Protein AF-A0A2I1G0L6-F1 (afdb_monomer_lite)

Secondary structure (DSSP, 8-state):
--HHHHHHHHHHHHHHTT--SS--HHHHHHHHHSPPSSP---HHHHHHH-HHHHHHHSS--HHHHHHHHHHHHHHHTT----HHHHHHHHHHHHHHT--HHHHHHHHHHHHHHHHHHHHHHHHHHT-

Organism: NCBI:txid588596

Structure (mmCIF, N/CA/C/O backbone):
data_AF-A0A2I1G0L6-F1
#
_entry.id   AF-A0A2I1G0L6-F1
#
loop_
_atom_site.group_PDB
_atom_site.id
_atom_site.type_symbol
_atom_site.label_atom_id
_atom_site.label_alt_id
_atom_site.label_comp_id
_atom_site.label_asym_id
_atom_site.label_entity_id
_atom_site.label_seq_id
_atom_site.pdbx_PDB_ins_code
_atom_site.Cartn_x
_atom_site.Cartn_y
_atom_site.Cartn_z
_atom_site.occupancy
_atom_site.B_iso_or_equiv
_atom_site.auth_seq_id
_atom_site.auth_comp_id
_atom_site.auth_asym_id
_atom_site.auth_atom_id
_atom_site.pdbx_PDB_model_num
ATOM 1 N N . MET A 1 1 ? 3.065 32.000 -4.023 1.00 46.59 1 MET A N 1
ATOM 2 C CA . MET A 1 1 ? 2.566 30.959 -3.101 1.00 46.59 1 MET A CA 1
ATOM 3 C C . MET A 1 1 ? 3.403 29.726 -3.349 1.00 46.59 1 MET A C 1
ATOM 5 O O . MET A 1 1 ? 3.195 29.042 -4.345 1.00 46.59 1 MET A O 1
ATOM 9 N N . ASP A 1 2 ? 4.416 29.538 -2.514 1.00 49.81 2 ASP A N 1
ATOM 10 C CA . ASP A 1 2 ? 5.429 28.504 -2.686 1.00 49.81 2 ASP A CA 1
ATOM 11 C C . ASP A 1 2 ? 4.880 27.128 -2.302 1.00 49.81 2 ASP A C 1
ATOM 13 O O . ASP A 1 2 ? 4.076 26.993 -1.378 1.00 49.81 2 ASP A O 1
ATOM 17 N N . SER A 1 3 ? 5.319 26.074 -2.992 1.00 53.06 3 SER A N 1
ATOM 18 C CA . SER A 1 3 ? 4.871 24.693 -2.744 1.00 53.06 3 SER A CA 1
ATOM 19 C C . SER A 1 3 ? 5.074 24.241 -1.290 1.00 53.06 3 SER A C 1
ATOM 21 O O . SER A 1 3 ? 4.356 23.364 -0.817 1.00 53.06 3 SER A O 1
ATOM 23 N N . ARG A 1 4 ? 5.998 24.875 -0.553 1.00 50.28 4 ARG A N 1
ATOM 24 C CA . ARG A 1 4 ? 6.204 24.663 0.889 1.00 50.28 4 ARG A CA 1
ATOM 25 C C . ARG A 1 4 ? 5.023 25.124 1.747 1.00 50.28 4 ARG A C 1
ATOM 27 O O . ARG A 1 4 ? 4.656 24.403 2.671 1.00 50.28 4 ARG A O 1
ATOM 34 N N . ASP A 1 5 ? 4.386 26.244 1.412 1.00 45.50 5 ASP A N 1
ATOM 35 C CA . ASP A 1 5 ? 3.231 26.753 2.167 1.00 45.50 5 ASP A CA 1
ATOM 36 C C . ASP A 1 5 ? 2.002 25.859 1.986 1.00 45.50 5 ASP A C 1
ATOM 38 O O . ASP A 1 5 ? 1.230 25.651 2.922 1.00 45.50 5 ASP A O 1
ATOM 42 N N . ARG A 1 6 ? 1.850 25.253 0.800 1.00 52.53 6 ARG A N 1
ATOM 43 C CA . ARG A 1 6 ? 0.784 24.274 0.537 1.00 52.53 6 ARG A CA 1
ATOM 44 C C . ARG A 1 6 ? 0.969 22.989 1.344 1.00 52.53 6 ARG A C 1
ATOM 46 O O . ARG A 1 6 ? -0.006 22.452 1.861 1.00 52.53 6 ARG A O 1
ATOM 53 N N . VAL A 1 7 ? 2.209 22.516 1.489 1.00 53.00 7 VAL A N 1
ATOM 54 C CA . VAL A 1 7 ? 2.527 21.348 2.330 1.00 53.00 7 VAL A CA 1
ATOM 55 C C . VAL A 1 7 ? 2.271 21.661 3.807 1.00 53.00 7 VAL A C 1
ATOM 57 O O . VAL A 1 7 ? 1.663 20.849 4.500 1.00 53.00 7 VAL A O 1
ATOM 60 N N . ALA A 1 8 ? 2.654 22.850 4.280 1.00 51.78 8 ALA A N 1
ATOM 61 C CA . ALA A 1 8 ? 2.390 23.278 5.653 1.00 51.78 8 ALA A CA 1
ATOM 62 C C . ALA A 1 8 ? 0.885 23.381 5.957 1.00 51.78 8 ALA A C 1
ATOM 64 O O . ALA A 1 8 ? 0.443 22.915 7.004 1.00 51.78 8 ALA A O 1
ATOM 65 N N . GLN A 1 9 ? 0.078 23.910 5.033 1.00 47.91 9 GLN A N 1
ATOM 66 C CA . GLN A 1 9 ? -1.379 23.961 5.206 1.00 47.91 9 GLN A CA 1
ATOM 67 C C . GLN A 1 9 ? -2.013 22.569 5.255 1.00 47.91 9 GLN A C 1
ATOM 69 O O . GLN A 1 9 ? -2.825 22.317 6.140 1.00 47.91 9 GLN A O 1
ATOM 74 N N . LEU A 1 10 ? -1.589 21.637 4.392 1.00 53.06 10 LEU A N 1
ATOM 75 C CA . LEU A 1 10 ? -2.061 20.247 4.441 1.00 53.06 10 LEU A CA 1
ATOM 76 C C . LEU A 1 10 ? -1.694 19.559 5.767 1.00 53.06 10 LEU A C 1
ATOM 78 O O . LEU A 1 10 ? -2.507 18.823 6.325 1.00 53.06 10 LEU A O 1
ATOM 82 N N . LEU A 1 11 ? -0.502 19.835 6.309 1.00 51.78 11 LEU A N 1
ATOM 83 C CA . LEU A 1 11 ? -0.085 19.338 7.624 1.00 51.78 11 LEU A CA 1
ATOM 84 C C . LEU A 1 11 ? -0.967 19.904 8.748 1.00 51.78 11 LEU A C 1
ATOM 86 O O . LEU A 1 11 ? -1.419 19.145 9.602 1.00 51.78 11 LEU A O 1
ATOM 90 N N . TYR A 1 12 ? -1.272 21.204 8.729 1.00 44.94 12 TYR A N 1
ATOM 91 C CA . TYR A 1 12 ? -2.109 21.840 9.753 1.00 44.94 12 TYR A CA 1
ATOM 92 C C . TYR A 1 12 ? -3.563 21.347 9.735 1.00 44.94 12 TYR A C 1
ATOM 94 O O . TYR A 1 12 ? -4.133 21.085 10.796 1.00 44.94 12 TYR A O 1
ATOM 102 N N . THR A 1 13 ? -4.157 21.150 8.554 1.00 46.03 13 THR A N 1
ATOM 103 C CA . THR A 1 13 ? -5.539 20.655 8.438 1.00 46.03 13 THR A CA 1
ATOM 104 C C . THR A 1 13 ? -5.667 19.210 8.936 1.00 46.03 13 THR A C 1
ATOM 106 O O . THR A 1 13 ? -6.626 18.874 9.631 1.00 46.03 13 THR A O 1
ATOM 109 N N . ASN A 1 14 ? -4.662 18.370 8.670 1.00 49.09 14 ASN A N 1
ATOM 110 C CA . ASN A 1 14 ? -4.629 16.980 9.134 1.00 49.09 14 ASN A CA 1
ATOM 111 C C . ASN A 1 14 ? -4.447 16.867 10.660 1.00 49.09 14 ASN A C 1
ATOM 113 O O . ASN A 1 14 ? -4.974 15.942 11.275 1.00 49.09 14 ASN A O 1
ATOM 117 N N . VAL A 1 15 ? -3.749 17.818 11.292 1.00 48.22 15 VAL A N 1
ATOM 118 C CA . VAL A 1 15 ? -3.577 17.862 12.755 1.00 48.22 15 VAL A CA 1
ATOM 119 C C . VAL A 1 15 ? -4.846 18.352 13.464 1.00 48.22 15 VAL A C 1
ATOM 121 O O . VAL A 1 15 ? -5.202 17.797 14.501 1.00 48.22 15 VAL A O 1
ATOM 124 N N . GLN A 1 16 ? -5.578 19.328 12.911 1.00 41.25 16 GLN A N 1
ATOM 125 C CA . GLN A 1 16 ? -6.827 19.809 13.528 1.00 41.25 16 GLN A CA 1
ATOM 126 C C . GLN A 1 16 ? -7.982 18.799 13.447 1.00 41.25 16 GLN A C 1
ATOM 128 O O . GLN A 1 16 ? -8.787 18.739 14.374 1.00 41.25 16 GLN A O 1
ATOM 133 N N . ASN A 1 17 ? -8.031 17.938 12.424 1.00 45.31 17 ASN A N 1
ATOM 134 C CA . ASN A 1 17 ? -9.010 16.841 12.368 1.00 45.31 17 ASN A CA 1
ATOM 135 C C . ASN A 1 17 ? -8.799 15.775 13.464 1.00 45.31 17 ASN A C 1
ATOM 137 O O . ASN A 1 17 ? -9.719 15.016 13.767 1.00 45.31 17 ASN A O 1
ATOM 141 N N . ASN A 1 18 ? -7.628 15.754 14.111 1.00 47.94 18 ASN A N 1
ATOM 142 C CA . ASN A 1 18 ? -7.339 14.893 15.261 1.00 47.94 18 ASN A CA 1
ATOM 143 C C . ASN A 1 18 ? -7.752 15.513 16.611 1.00 47.94 18 ASN A C 1
ATOM 145 O O . ASN A 1 18 ? -7.592 14.868 17.644 1.00 47.94 18 ASN A O 1
ATOM 149 N N . ALA A 1 19 ? -8.290 16.739 16.633 1.00 46.97 19 ALA A N 1
ATOM 150 C CA . ALA A 1 19 ? -8.693 17.433 17.861 1.00 46.97 19 ALA A CA 1
ATOM 151 C C . ALA A 1 19 ? -10.110 17.071 18.350 1.00 46.97 19 ALA A C 1
ATOM 153 O O . ALA A 1 19 ? -10.650 17.751 19.221 1.00 46.97 19 ALA A O 1
ATOM 154 N N . ASN A 1 20 ? -10.729 16.018 17.804 1.00 42.84 20 ASN A N 1
ATOM 155 C CA . ASN A 1 20 ? -11.979 15.493 18.341 1.00 42.84 20 ASN A CA 1
ATOM 156 C C . ASN A 1 20 ? -11.654 14.449 19.429 1.00 42.84 20 ASN A C 1
ATOM 158 O O . ASN A 1 20 ? -11.106 13.397 19.095 1.00 42.84 20 ASN A O 1
ATOM 162 N N . PRO A 1 21 ? -11.962 14.699 20.716 1.00 48.16 21 PRO A N 1
ATOM 163 C CA . PRO A 1 21 ? -11.534 13.837 21.820 1.00 48.16 21 PRO A CA 1
ATOM 164 C C . PRO A 1 21 ? -12.182 12.443 21.822 1.00 48.16 21 PRO A C 1
ATOM 166 O O . PRO A 1 21 ? -11.721 11.579 22.555 1.00 48.16 21 PRO A O 1
ATOM 169 N N . ASN A 1 22 ? -13.202 12.205 20.987 1.00 48.47 22 ASN A N 1
ATOM 170 C CA . ASN A 1 22 ? -13.788 10.887 20.739 1.00 48.47 22 ASN A CA 1
ATOM 171 C C . ASN A 1 22 ? -14.076 10.705 19.237 1.00 48.47 22 ASN A C 1
ATOM 173 O O . ASN A 1 22 ? -15.202 10.946 18.790 1.00 48.47 22 ASN A O 1
ATOM 177 N N . PRO A 1 23 ? -13.096 10.277 18.424 1.00 48.66 23 PRO A N 1
ATOM 178 C CA . PRO A 1 23 ? -13.408 9.747 17.106 1.00 48.66 23 PRO A CA 1
ATOM 179 C C . PRO A 1 23 ? -14.299 8.504 17.286 1.00 48.66 23 PRO A C 1
ATOM 181 O O . PRO A 1 23 ? -14.074 7.733 18.225 1.00 48.66 23 PRO A O 1
ATOM 184 N N . PRO A 1 24 ? -15.281 8.251 16.402 1.00 54.41 24 PRO A N 1
ATOM 185 C CA . PRO A 1 24 ? -15.928 6.945 16.338 1.00 54.41 24 PRO A CA 1
ATOM 186 C C . PRO A 1 24 ? -14.851 5.853 16.325 1.00 54.41 24 PRO A C 1
ATOM 188 O O . PRO A 1 24 ? -13.835 6.016 15.648 1.00 54.41 24 PRO A O 1
ATOM 191 N N . ALA A 1 25 ? -15.052 4.743 17.044 1.00 57.47 25 ALA A N 1
ATOM 192 C CA . ALA A 1 25 ? -14.052 3.670 17.155 1.00 57.47 25 ALA A CA 1
ATOM 193 C C . ALA A 1 25 ? -13.508 3.217 15.782 1.00 57.47 25 ALA A C 1
ATOM 195 O O . ALA A 1 25 ? -12.334 2.886 15.650 1.00 57.47 25 ALA A O 1
ATOM 196 N N . VAL A 1 26 ? -14.345 3.293 14.742 1.00 57.22 26 VAL A N 1
ATOM 197 C CA . VAL A 1 26 ? -13.972 3.034 13.346 1.00 57.22 26 VAL A CA 1
ATOM 198 C C . VAL A 1 26 ? -12.946 4.051 12.833 1.00 57.22 26 VAL A C 1
ATOM 200 O O . VAL A 1 26 ? -11.906 3.652 12.325 1.00 57.22 26 VAL A O 1
ATOM 203 N N . THR A 1 27 ? -13.171 5.352 13.017 1.00 61.84 27 THR A N 1
ATOM 204 C CA . THR A 1 27 ? -12.251 6.418 12.583 1.00 61.84 27 THR A CA 1
ATOM 205 C C . THR A 1 27 ? -10.910 6.351 13.317 1.00 61.84 27 THR A C 1
ATOM 207 O O . THR A 1 27 ? -9.863 6.566 12.712 1.00 61.84 27 THR A O 1
ATOM 210 N N . ALA A 1 28 ? -10.919 5.984 14.602 1.00 67.81 28 ALA A N 1
ATOM 211 C CA . ALA A 1 28 ? -9.693 5.787 15.374 1.00 67.81 28 ALA A CA 1
ATOM 212 C C . ALA A 1 28 ? -8.849 4.615 14.835 1.00 67.81 28 ALA A C 1
ATOM 214 O O . ALA A 1 28 ? -7.633 4.744 14.702 1.00 67.81 28 ALA A O 1
ATOM 215 N N . VAL A 1 29 ? -9.487 3.499 14.468 1.00 72.75 29 VAL A N 1
ATOM 216 C CA . VAL A 1 29 ? -8.811 2.330 13.877 1.00 72.75 29 VAL A CA 1
ATOM 217 C C . VAL A 1 29 ? -8.285 2.631 12.469 1.00 72.75 29 VAL A C 1
ATOM 219 O O . VAL A 1 29 ? -7.173 2.220 12.132 1.00 72.75 29 VAL A O 1
ATOM 222 N N . LEU A 1 30 ? -9.032 3.392 11.660 1.00 77.94 30 LEU A N 1
ATOM 223 C CA . LEU A 1 30 ? -8.570 3.848 10.344 1.00 77.94 30 LEU A CA 1
ATOM 224 C C . LEU A 1 30 ? -7.286 4.687 10.468 1.00 77.94 30 LEU A C 1
ATOM 226 O O . LEU A 1 30 ? -6.298 4.391 9.798 1.00 77.94 30 LEU A O 1
ATOM 230 N N . ASN A 1 31 ? -7.254 5.651 11.393 1.00 80.19 31 ASN A N 1
ATOM 231 C CA . ASN A 1 31 ? -6.090 6.516 11.618 1.00 80.19 31 ASN A CA 1
ATOM 232 C C . ASN A 1 31 ? -4.857 5.757 12.143 1.00 80.19 31 ASN A C 1
ATOM 234 O O . ASN A 1 31 ? -3.720 6.157 11.890 1.00 80.19 31 ASN A O 1
ATOM 238 N N . GLN A 1 32 ? -5.056 4.653 12.868 1.00 81.88 32 GLN A N 1
ATOM 239 C CA . GLN A 1 32 ? -3.957 3.809 13.350 1.00 81.88 32 GLN A CA 1
ATOM 240 C C . GLN A 1 32 ? -3.263 3.053 12.213 1.00 81.88 32 GLN A C 1
ATOM 242 O O . GLN A 1 32 ? -2.058 2.822 12.274 1.00 81.88 32 GLN A O 1
ATOM 247 N N . VAL A 1 33 ? -3.994 2.674 11.168 1.00 82.44 33 VAL A N 1
ATOM 248 C CA . VAL A 1 33 ? -3.442 1.914 10.037 1.00 82.44 33 VAL A CA 1
ATOM 249 C C . VAL A 1 33 ? -3.038 2.829 8.878 1.00 82.44 33 VAL A C 1
ATOM 251 O O . VAL A 1 33 ? -2.178 2.451 8.083 1.00 82.44 33 VAL A O 1
ATOM 254 N N . GLN A 1 34 ? -3.585 4.045 8.812 1.00 85.19 34 GLN A N 1
ATOM 255 C CA . GLN A 1 34 ? -3.249 5.019 7.780 1.00 85.19 34 GLN A CA 1
ATOM 256 C C . GLN A 1 34 ? -1.740 5.346 7.776 1.00 85.19 34 GLN A C 1
ATOM 258 O O . GLN A 1 34 ? -1.180 5.726 8.817 1.00 85.19 34 GLN A O 1
ATOM 263 N N . PRO A 1 35 ? -1.055 5.214 6.624 1.00 82.88 35 PRO A N 1
ATOM 264 C CA . PRO A 1 35 ? 0.345 5.591 6.499 1.00 82.88 35 PRO A CA 1
ATOM 265 C C . PRO A 1 35 ? 0.553 7.078 6.799 1.00 82.88 35 PRO A C 1
ATOM 267 O O . PRO A 1 35 ? -0.282 7.916 6.467 1.00 82.88 35 PRO A O 1
ATOM 270 N N . LEU A 1 36 ? 1.698 7.422 7.392 1.00 81.12 36 LEU A N 1
ATOM 271 C CA . LEU A 1 36 ? 2.065 8.827 7.563 1.00 81.12 36 LEU A CA 1
ATOM 272 C C . LEU A 1 36 ? 2.446 9.442 6.212 1.00 81.12 36 LEU A C 1
ATOM 274 O O . LEU A 1 36 ? 3.112 8.800 5.401 1.00 81.12 36 LEU A O 1
ATOM 278 N N . ALA A 1 37 ? 2.046 10.696 6.004 1.00 72.06 37 ALA A N 1
ATOM 279 C CA . ALA A 1 37 ? 2.492 11.511 4.883 1.00 72.06 37 ALA A CA 1
ATOM 280 C C . ALA A 1 37 ? 3.676 12.408 5.310 1.00 72.06 37 ALA A C 1
ATOM 282 O O . ALA A 1 37 ? 3.584 13.057 6.356 1.00 72.06 37 ALA A O 1
ATOM 283 N N . PRO A 1 38 ? 4.755 12.506 4.508 1.00 63.19 38 PRO A N 1
ATOM 284 C CA . PRO A 1 38 ? 4.989 11.770 3.264 1.00 63.19 38 PRO A CA 1
ATOM 285 C C . PRO A 1 38 ? 5.299 10.283 3.521 1.00 63.19 38 PRO A C 1
ATOM 287 O O . PRO A 1 38 ? 5.817 9.947 4.589 1.00 63.19 38 PRO A O 1
ATOM 290 N N . PRO A 1 39 ? 5.004 9.394 2.554 1.00 67.56 39 PRO A N 1
ATOM 291 C CA . PRO A 1 39 ? 5.306 7.978 2.696 1.00 67.56 39 PRO A CA 1
ATOM 292 C C . PRO A 1 39 ? 6.805 7.770 2.908 1.00 67.56 39 PRO A C 1
ATOM 294 O O . PRO A 1 39 ? 7.632 8.249 2.138 1.00 67.56 39 PRO A O 1
ATOM 297 N N . THR A 1 40 ? 7.152 7.014 3.947 1.00 68.00 40 THR A N 1
ATOM 298 C CA . THR A 1 40 ? 8.533 6.582 4.222 1.00 68.00 40 THR A CA 1
ATOM 299 C C . THR A 1 40 ? 8.946 5.374 3.382 1.00 68.00 40 THR A C 1
ATOM 301 O O . THR A 1 40 ? 10.049 4.865 3.543 1.00 68.00 40 THR A O 1
ATOM 304 N N . LEU A 1 41 ? 8.037 4.873 2.544 1.00 72.44 41 LEU A N 1
ATOM 305 C CA . LEU A 1 41 ? 8.225 3.680 1.739 1.00 72.44 41 LEU A CA 1
ATOM 306 C C . LEU A 1 41 ? 9.080 3.999 0.513 1.00 72.44 41 LEU A C 1
ATOM 308 O O . LEU A 1 41 ? 8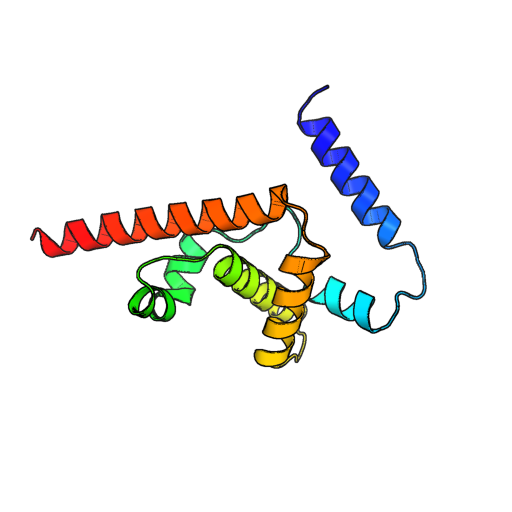.717 4.874 -0.272 1.00 72.44 41 LEU A O 1
ATOM 312 N N . THR A 1 42 ? 10.174 3.269 0.319 1.00 69.06 42 THR A N 1
ATOM 313 C CA . THR A 1 42 ? 11.021 3.406 -0.870 1.00 69.06 42 THR A CA 1
ATOM 314 C C . THR A 1 42 ? 10.810 2.244 -1.839 1.00 69.06 42 THR A C 1
ATOM 316 O O . THR A 1 42 ? 10.419 1.138 -1.455 1.00 69.06 42 THR A O 1
ATOM 319 N N . SER A 1 43 ? 11.134 2.466 -3.112 1.00 65.81 43 SER A N 1
ATOM 320 C CA . SER A 1 43 ? 11.117 1.433 -4.158 1.00 65.81 43 SER A CA 1
ATOM 321 C C . SER A 1 43 ? 12.022 0.230 -3.808 1.00 65.81 43 SER A C 1
ATOM 323 O O . SER A 1 43 ? 11.719 -0.910 -4.156 1.00 65.81 43 SER A O 1
ATOM 325 N N . SER A 1 44 ? 13.083 0.449 -3.019 1.00 64.12 44 SER A N 1
ATOM 326 C CA . SER A 1 44 ? 13.967 -0.609 -2.499 1.00 64.12 44 SER A CA 1
ATOM 327 C C . SER A 1 44 ? 13.274 -1.520 -1.470 1.00 64.12 44 SER A C 1
ATOM 329 O O . SER A 1 44 ? 13.439 -2.746 -1.499 1.00 64.12 44 SER A O 1
ATOM 331 N N . ASP A 1 45 ? 12.430 -0.947 -0.603 1.00 67.38 45 ASP A N 1
ATOM 332 C CA . ASP A 1 45 ? 11.660 -1.705 0.395 1.00 67.38 45 ASP A CA 1
ATOM 333 C C . ASP A 1 45 ? 10.665 -2.659 -0.283 1.00 67.38 45 ASP A C 1
ATOM 335 O O . ASP A 1 45 ? 10.460 -3.792 0.159 1.00 67.38 45 ASP A O 1
ATOM 339 N N . LEU A 1 46 ? 10.080 -2.226 -1.404 1.00 66.12 46 LEU A N 1
ATOM 340 C CA . LEU A 1 46 ? 9.136 -3.018 -2.195 1.00 66.12 46 LEU A CA 1
ATOM 341 C C . LEU A 1 46 ? 9.797 -4.165 -2.958 1.00 66.12 46 LEU A C 1
ATOM 343 O O . LEU A 1 46 ? 9.242 -5.267 -2.998 1.00 66.12 46 LEU A O 1
ATOM 347 N N . LEU A 1 47 ? 10.975 -3.932 -3.542 1.00 61.91 47 LEU A N 1
ATOM 348 C CA . LEU A 1 47 ? 11.742 -4.975 -4.231 1.00 61.91 47 LEU A CA 1
ATOM 349 C C . LEU A 1 47 ? 12.164 -6.093 -3.267 1.00 61.91 47 LEU A C 1
ATOM 351 O O . LEU A 1 47 ? 12.161 -7.261 -3.648 1.00 61.91 47 LEU A O 1
ATOM 355 N N . THR A 1 48 ? 12.457 -5.752 -2.011 1.00 61.00 48 THR A N 1
ATOM 356 C CA . THR A 1 48 ? 12.870 -6.723 -0.986 1.00 61.00 48 THR A CA 1
ATOM 357 C C . THR A 1 48 ? 11.679 -7.501 -0.414 1.00 61.00 48 THR A C 1
ATOM 359 O O . THR A 1 48 ? 11.781 -8.701 -0.167 1.00 61.00 48 THR A O 1
ATOM 362 N N . ALA A 1 49 ? 10.526 -6.847 -0.238 1.00 59.47 49 ALA A N 1
ATOM 363 C CA . ALA A 1 49 ? 9.367 -7.442 0.428 1.00 59.47 49 ALA A CA 1
ATOM 364 C C . ALA A 1 49 ? 8.376 -8.159 -0.504 1.00 59.47 49 ALA A C 1
ATOM 366 O O . ALA A 1 49 ? 7.584 -8.978 -0.038 1.00 59.47 49 ALA A O 1
ATOM 367 N N . ASN A 1 50 ? 8.367 -7.845 -1.807 1.00 52.03 50 ASN A N 1
ATOM 368 C CA . ASN A 1 50 ? 7.199 -8.117 -2.653 1.00 52.03 50 ASN A CA 1
ATOM 369 C C . ASN A 1 50 ? 7.510 -8.751 -4.026 1.00 52.03 50 ASN A C 1
ATOM 371 O O . ASN A 1 50 ? 6.686 -8.693 -4.944 1.00 52.03 50 ASN A O 1
ATOM 375 N N . ILE A 1 51 ? 8.658 -9.431 -4.158 1.00 52.00 51 ILE A N 1
ATOM 376 C CA . ILE A 1 51 ? 9.036 -10.209 -5.359 1.00 52.00 51 ILE A CA 1
ATOM 377 C C . ILE A 1 51 ? 7.960 -11.237 -5.760 1.00 52.00 51 ILE A C 1
ATOM 379 O O . ILE A 1 51 ? 7.742 -11.471 -6.949 1.00 52.00 51 ILE A O 1
ATOM 383 N N . ILE A 1 52 ? 7.250 -11.830 -4.791 1.00 48.38 52 ILE A N 1
ATOM 384 C CA . ILE A 1 52 ? 6.254 -12.885 -5.049 1.00 48.38 52 ILE A CA 1
ATOM 385 C C . ILE A 1 52 ? 4.968 -12.315 -5.674 1.00 48.38 52 ILE A C 1
ATOM 387 O O . ILE A 1 52 ? 4.441 -12.906 -6.615 1.00 48.38 52 ILE A O 1
ATOM 391 N N . ASN A 1 53 ? 4.487 -11.146 -5.230 1.00 51.44 53 ASN A N 1
ATOM 392 C CA . ASN A 1 53 ? 3.298 -10.526 -5.829 1.00 51.44 53 ASN A CA 1
ATOM 393 C C . ASN A 1 53 ? 3.585 -9.920 -7.208 1.00 51.44 53 ASN A C 1
ATOM 395 O O . ASN A 1 53 ? 2.710 -9.967 -8.073 1.00 51.44 53 ASN A O 1
ATOM 399 N N . TYR A 1 54 ? 4.799 -9.412 -7.453 1.00 51.25 54 TYR A N 1
ATOM 400 C CA . TYR A 1 54 ? 5.203 -8.976 -8.794 1.00 51.25 54 TYR A CA 1
ATOM 401 C C . TYR A 1 54 ? 5.188 -10.137 -9.798 1.00 51.25 54 TYR 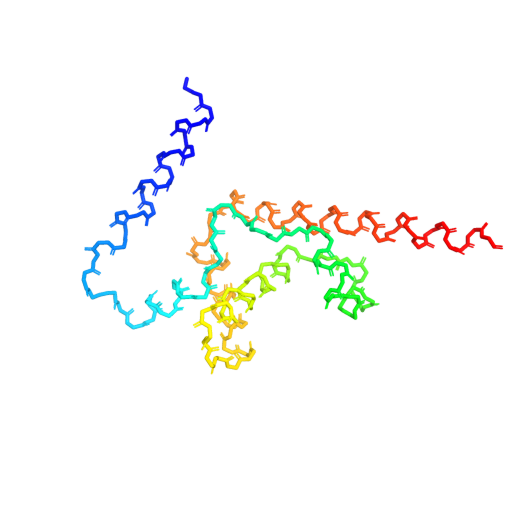A C 1
ATOM 403 O O . TYR A 1 54 ? 4.688 -9.986 -10.915 1.00 51.25 54 TYR A O 1
ATOM 411 N N . ARG A 1 55 ? 5.653 -11.325 -9.378 1.00 47.97 55 ARG A N 1
ATOM 412 C CA . ARG A 1 55 ? 5.750 -12.527 -10.226 1.00 47.97 55 ARG A CA 1
ATOM 413 C C . ARG A 1 55 ? 4.422 -12.932 -10.875 1.00 47.97 55 ARG A C 1
ATOM 415 O O . ARG A 1 55 ? 4.434 -13.448 -11.988 1.00 47.97 55 ARG A O 1
ATOM 422 N N . ASN A 1 56 ? 3.300 -12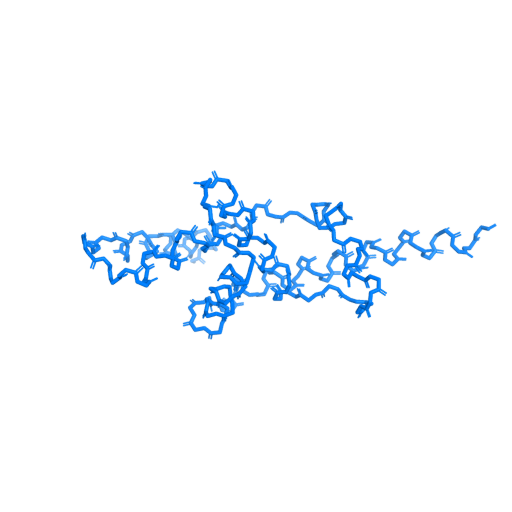.672 -10.202 1.00 51.88 56 ASN A N 1
ATOM 423 C CA . ASN A 1 56 ? 1.976 -13.086 -10.667 1.00 51.88 56 ASN A CA 1
ATOM 424 C C . ASN A 1 56 ? 1.250 -12.008 -11.488 1.00 51.88 56 ASN A C 1
ATOM 426 O O . ASN A 1 56 ? 0.501 -12.358 -12.395 1.00 51.88 56 ASN A O 1
ATOM 430 N N . SER A 1 57 ? 1.457 -10.715 -11.206 1.00 55.03 57 SER A N 1
ATOM 431 C CA . SER A 1 57 ? 0.741 -9.622 -11.894 1.00 55.03 57 SER A CA 1
ATOM 432 C C . SER A 1 57 ? 1.568 -8.819 -12.906 1.00 55.03 57 SER A C 1
ATOM 434 O O . SER A 1 57 ? 0.994 -7.966 -13.570 1.00 55.03 57 SER A O 1
ATOM 436 N N . LYS A 1 58 ? 2.881 -9.068 -13.046 1.00 58.22 58 LYS A N 1
ATOM 437 C CA . LYS A 1 58 ? 3.822 -8.355 -13.949 1.00 58.22 58 LYS A CA 1
ATOM 438 C C . LYS A 1 58 ? 3.908 -6.827 -13.780 1.00 58.22 58 LYS A C 1
ATOM 440 O O . LYS A 1 58 ? 4.634 -6.174 -14.516 1.00 58.22 58 LYS A O 1
ATOM 445 N N . GLN A 1 59 ? 3.209 -6.260 -12.804 1.00 62.41 59 GLN A N 1
ATOM 446 C CA . GLN A 1 59 ? 3.264 -4.849 -12.445 1.00 62.41 59 GLN A CA 1
ATOM 447 C C . GLN A 1 59 ? 3.015 -4.690 -10.946 1.00 62.41 59 GLN A C 1
ATOM 449 O O . GLN A 1 59 ? 2.267 -5.474 -10.339 1.00 62.41 59 GLN A O 1
ATOM 454 N N . PHE A 1 60 ? 3.629 -3.668 -10.353 1.00 68.75 60 PHE A N 1
ATOM 455 C CA . PHE A 1 60 ? 3.213 -3.173 -9.046 1.00 68.75 60 PHE A CA 1
ATOM 456 C C . PHE A 1 60 ? 1.985 -2.267 -9.226 1.00 68.75 60 PHE A C 1
ATOM 458 O O . PHE A 1 60 ? 1.913 -1.479 -10.163 1.00 68.75 60 PHE A O 1
ATOM 465 N N . ASP A 1 61 ? 1.002 -2.396 -8.338 1.00 81.19 61 ASP A N 1
ATOM 466 C CA . ASP A 1 61 ? -0.195 -1.547 -8.301 1.00 81.19 61 ASP A CA 1
ATOM 467 C C . ASP A 1 61 ? -0.052 -0.569 -7.131 1.00 81.19 61 ASP A C 1
ATOM 469 O O . ASP A 1 61 ? 0.266 -1.001 -6.020 1.00 81.19 61 ASP A O 1
ATOM 473 N N . GLY A 1 62 ? -0.307 0.722 -7.362 1.00 82.75 62 GLY A N 1
ATOM 474 C CA . GLY A 1 62 ? -0.268 1.751 -6.321 1.00 82.75 62 GLY A CA 1
ATOM 475 C C . GLY A 1 62 ? -1.128 1.403 -5.102 1.00 82.75 62 GLY A C 1
ATOM 476 O O . GLY A 1 62 ? -0.708 1.646 -3.976 1.00 82.75 62 GLY A O 1
ATOM 477 N N . MET A 1 63 ? -2.264 0.722 -5.290 1.00 86.31 63 MET A N 1
ATOM 478 C CA . MET A 1 63 ? -3.086 0.243 -4.174 1.00 86.31 63 MET A CA 1
ATOM 479 C C . MET A 1 63 ? -2.406 -0.889 -3.384 1.00 86.31 63 MET A C 1
ATOM 481 O O . MET A 1 63 ? -2.481 -0.940 -2.157 1.00 86.31 63 MET A O 1
ATOM 485 N N . LYS A 1 64 ? -1.694 -1.800 -4.058 1.00 82.69 64 LYS A N 1
ATOM 486 C CA . LYS A 1 64 ? -0.917 -2.850 -3.375 1.00 82.69 64 LYS A CA 1
ATOM 487 C C . LYS A 1 64 ? 0.273 -2.258 -2.619 1.00 82.69 64 LYS A C 1
ATOM 489 O O . LYS A 1 64 ? 0.595 -2.732 -1.531 1.00 82.69 64 LYS A O 1
ATOM 494 N N . VAL A 1 65 ? 0.904 -1.225 -3.177 1.00 83.81 65 VAL A N 1
ATOM 495 C CA . VAL A 1 65 ? 1.956 -0.460 -2.495 1.00 83.81 65 VAL A CA 1
ATOM 496 C C . VAL A 1 65 ? 1.388 0.241 -1.258 1.00 83.81 65 VAL A C 1
ATOM 498 O O . VAL A 1 65 ? 1.965 0.140 -0.176 1.00 83.81 65 VAL A O 1
ATOM 501 N N . TYR A 1 66 ? 0.221 0.872 -1.386 1.00 87.00 66 TYR A N 1
ATOM 502 C CA . TYR A 1 66 ? -0.485 1.501 -0.273 1.00 87.00 66 TYR A CA 1
ATOM 503 C C . TYR A 1 66 ? -0.840 0.500 0.836 1.00 87.00 66 TYR A C 1
ATOM 505 O O . TYR A 1 66 ? -0.546 0.735 2.005 1.00 87.00 66 TYR A O 1
ATOM 513 N N . LEU A 1 67 ? -1.384 -0.668 0.481 1.00 87.25 67 LEU A N 1
ATOM 514 C CA . LEU A 1 67 ? -1.659 -1.755 1.425 1.00 87.25 67 LEU A CA 1
ATOM 515 C C . LEU A 1 67 ? -0.401 -2.200 2.186 1.00 87.25 67 LEU A C 1
ATOM 517 O O . LEU A 1 67 ? -0.451 -2.470 3.391 1.00 87.25 67 LEU A O 1
ATOM 521 N N . TYR A 1 68 ? 0.737 -2.277 1.499 1.00 83.44 68 TYR A N 1
ATOM 522 C CA . TYR A 1 68 ? 1.997 -2.613 2.146 1.00 83.44 68 TYR A CA 1
ATOM 523 C C . TYR A 1 68 ? 2.426 -1.524 3.142 1.00 83.44 68 TYR A C 1
ATOM 525 O O . TYR A 1 68 ? 2.780 -1.842 4.278 1.00 83.44 68 TYR A O 1
ATOM 533 N N . ALA A 1 69 ? 2.285 -0.244 2.784 1.00 85.62 69 ALA A N 1
ATOM 534 C CA . ALA A 1 69 ? 2.538 0.867 3.700 1.00 85.62 69 ALA A CA 1
ATOM 535 C C . ALA A 1 69 ? 1.625 0.824 4.945 1.00 85.62 69 ALA A C 1
ATOM 537 O O . ALA A 1 69 ? 2.107 1.003 6.065 1.00 85.62 69 ALA A O 1
ATOM 538 N 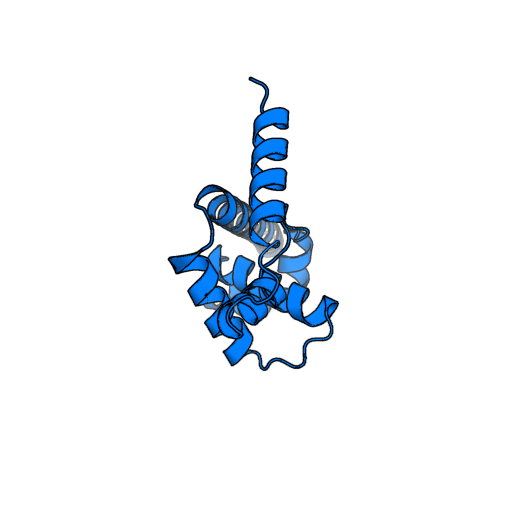N . CYS A 1 70 ? 0.338 0.500 4.777 1.00 86.94 70 CYS A N 1
ATOM 539 C CA . CYS A 1 70 ? -0.606 0.279 5.881 1.00 86.94 70 CYS A CA 1
ATOM 540 C C . CYS A 1 70 ? -0.155 -0.863 6.806 1.00 86.94 70 CYS A C 1
ATOM 542 O O . CYS A 1 70 ? -0.241 -0.771 8.032 1.00 86.94 70 CYS A O 1
ATOM 544 N N . THR A 1 71 ? 0.370 -1.942 6.223 1.00 84.00 71 THR A N 1
ATOM 545 C CA . THR A 1 71 ? 0.879 -3.096 6.975 1.00 84.00 71 THR A CA 1
ATOM 546 C C . THR A 1 71 ? 2.099 -2.716 7.812 1.00 84.00 71 THR A C 1
ATOM 548 O O . THR A 1 71 ? 2.133 -3.006 9.008 1.00 84.00 71 THR A O 1
ATOM 551 N N . LEU A 1 72 ? 3.065 -2.003 7.226 1.00 82.94 72 LEU A N 1
ATOM 552 C CA . LEU A 1 72 ? 4.234 -1.504 7.957 1.00 82.94 72 LEU A CA 1
ATOM 553 C C . LEU A 1 72 ? 3.835 -0.538 9.072 1.00 82.94 72 LEU A C 1
ATOM 555 O O . LEU A 1 72 ? 4.380 -0.590 10.174 1.00 82.94 72 LEU A O 1
ATOM 559 N N . ARG A 1 73 ? 2.852 0.331 8.818 1.00 85.19 73 ARG A N 1
ATOM 560 C CA . ARG A 1 73 ? 2.325 1.255 9.824 1.00 85.19 73 ARG A CA 1
ATOM 561 C C . ARG A 1 73 ? 1.752 0.509 11.028 1.00 85.19 73 ARG A C 1
ATOM 563 O O . ARG A 1 73 ? 2.076 0.868 12.161 1.00 85.19 73 ARG A O 1
ATOM 570 N N . ALA A 1 74 ? 0.949 -0.525 10.782 1.00 83.81 74 ALA A N 1
ATOM 571 C CA . ALA A 1 74 ? 0.380 -1.363 11.830 1.00 83.81 74 ALA A CA 1
ATOM 572 C C . ALA A 1 74 ? 1.467 -2.108 12.621 1.00 83.81 74 ALA A C 1
ATOM 574 O O . ALA A 1 74 ? 1.435 -2.115 13.852 1.00 83.81 74 ALA A O 1
ATOM 575 N N . GLN A 1 75 ? 2.472 -2.658 11.935 1.00 82.38 75 GLN A N 1
ATOM 576 C CA . GLN A 1 75 ? 3.615 -3.328 12.565 1.00 82.38 75 GLN A CA 1
ATOM 577 C C . GLN A 1 75 ? 4.439 -2.376 13.442 1.00 82.38 75 GLN A C 1
ATOM 579 O O . GLN A 1 75 ? 4.746 -2.708 14.587 1.00 82.38 75 GLN A O 1
ATOM 584 N N . ASN A 1 76 ? 4.732 -1.169 12.953 1.00 81.50 76 ASN A N 1
ATOM 585 C CA . ASN A 1 76 ? 5.472 -0.147 13.700 1.00 81.50 76 ASN A CA 1
ATOM 586 C C . ASN A 1 76 ? 4.736 0.302 14.969 1.00 81.50 76 ASN A C 1
ATOM 588 O O . ASN A 1 76 ? 5.368 0.637 15.969 1.00 81.50 76 ASN A O 1
ATOM 592 N N . GLN A 1 77 ? 3.404 0.271 14.950 1.00 82.19 77 GLN A N 1
ATOM 593 C CA . GLN A 1 77 ? 2.563 0.539 16.118 1.00 82.19 77 GLN A CA 1
ATOM 594 C C . GLN A 1 77 ? 2.274 -0.706 16.968 1.00 82.19 77 GLN A C 1
ATOM 596 O O . GLN A 1 77 ? 1.556 -0.609 17.960 1.00 82.19 77 GLN A O 1
ATOM 601 N N . ARG A 1 78 ? 2.838 -1.869 16.610 1.00 83.69 78 ARG A N 1
ATOM 602 C CA . ARG A 1 78 ? 2.612 -3.160 17.282 1.00 83.69 78 ARG A CA 1
ATOM 603 C C . ARG A 1 78 ? 1.127 -3.532 17.374 1.00 83.69 78 ARG A C 1
ATOM 605 O O . ARG A 1 78 ? 0.691 -4.148 18.345 1.00 83.69 78 ARG A O 1
ATOM 612 N N . LEU A 1 79 ? 0.350 -3.160 16.359 1.00 81.25 79 LEU A N 1
ATOM 613 C CA . LEU A 1 79 ? -1.063 -3.513 16.270 1.00 81.25 79 LEU A CA 1
ATOM 614 C C . LEU A 1 79 ? -1.184 -4.995 15.911 1.00 81.25 79 LEU A C 1
ATOM 616 O O . LEU A 1 79 ? -0.615 -5.451 14.921 1.00 81.25 79 LEU A O 1
ATOM 620 N N . SER A 1 80 ? -1.960 -5.745 16.691 1.00 84.62 80 SER A N 1
ATOM 621 C CA . SER A 1 80 ? -2.195 -7.180 16.471 1.00 84.62 80 SER A CA 1
ATOM 622 C C . SER A 1 80 ? -3.355 -7.425 15.493 1.00 84.62 80 SER A C 1
ATOM 624 O O . SER A 1 80 ? -4.252 -8.230 15.746 1.00 84.62 80 SER A O 1
ATOM 626 N N . PHE A 1 81 ? -3.398 -6.669 14.392 1.00 80.75 81 PHE A N 1
ATOM 627 C CA . PHE A 1 81 ? -4.457 -6.808 13.394 1.00 80.75 81 PHE A CA 1
ATOM 628 C C . PHE A 1 81 ? -4.127 -7.917 12.385 1.00 80.75 81 PHE A C 1
ATOM 630 O O . PHE A 1 81 ? -3.028 -7.931 11.827 1.00 80.75 81 PHE A O 1
ATOM 637 N N . PRO A 1 82 ? -5.075 -8.825 12.091 1.00 85.06 82 PRO A N 1
ATOM 638 C CA . PRO A 1 82 ? -4.931 -9.768 10.991 1.00 85.06 82 PRO A CA 1
ATOM 639 C C . PRO A 1 82 ? -4.751 -9.061 9.642 1.00 85.06 82 PRO A C 1
ATOM 641 O O . PRO A 1 82 ? -5.315 -7.991 9.402 1.00 85.06 82 PRO A O 1
ATOM 644 N N . PHE A 1 83 ? -4.053 -9.708 8.703 1.00 79.00 83 PHE A N 1
ATOM 645 C CA . PHE A 1 83 ? -3.834 -9.159 7.358 1.00 79.00 83 PHE A CA 1
ATOM 646 C C . PHE A 1 83 ? -5.141 -8.781 6.640 1.00 79.00 83 PHE A C 1
ATOM 648 O O . PHE A 1 83 ? -5.217 -7.723 6.021 1.00 79.00 83 PHE A O 1
ATOM 655 N N . HIS A 1 84 ? -6.192 -9.601 6.756 1.00 81.00 84 HIS A N 1
ATOM 656 C CA . HIS A 1 84 ? -7.489 -9.308 6.135 1.00 81.00 84 HIS A CA 1
ATOM 657 C C . HIS A 1 84 ? -8.132 -8.029 6.699 1.00 81.00 84 HIS A C 1
ATOM 659 O O . HIS A 1 84 ? -8.744 -7.271 5.950 1.00 81.00 84 HIS A O 1
ATOM 665 N N . THR A 1 85 ? -7.948 -7.749 7.994 1.00 85.56 85 THR A N 1
ATOM 666 C CA . THR A 1 85 ? -8.420 -6.519 8.645 1.00 85.56 85 THR A CA 1
ATOM 667 C C . THR A 1 85 ? -7.676 -5.304 8.104 1.00 85.56 85 THR A C 1
ATOM 669 O O . THR A 1 85 ? -8.305 -4.328 7.703 1.00 85.56 85 THR A O 1
ATOM 672 N N . ILE A 1 86 ? -6.345 -5.383 8.022 1.00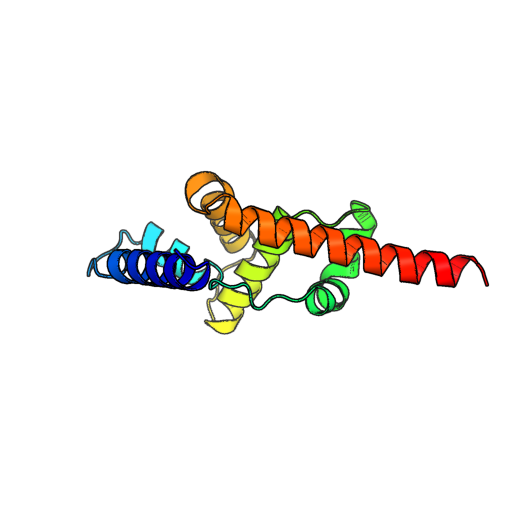 82.62 86 ILE A N 1
ATOM 673 C CA . ILE A 1 86 ? -5.506 -4.317 7.455 1.00 82.62 86 ILE A CA 1
ATOM 674 C C . ILE A 1 86 ? -5.872 -4.074 5.987 1.00 82.62 86 ILE A C 1
ATOM 676 O O . ILE A 1 86 ? -5.985 -2.927 5.562 1.00 82.62 86 ILE A O 1
ATOM 680 N N . SER A 1 87 ? -6.119 -5.139 5.221 1.00 85.88 87 SER A N 1
ATOM 681 C CA . SER A 1 87 ? -6.536 -5.046 3.821 1.00 85.88 87 SER A CA 1
ATOM 682 C C . SER A 1 87 ? -7.872 -4.331 3.655 1.00 85.88 87 SER A C 1
ATOM 684 O O . SER A 1 87 ? -7.971 -3.413 2.842 1.00 85.88 87 SER A O 1
ATOM 686 N N . HIS A 1 88 ? -8.869 -4.684 4.467 1.00 87.69 88 HIS A N 1
ATOM 687 C CA . HIS A 1 88 ? -10.160 -4.007 4.455 1.00 87.69 88 HIS A CA 1
ATOM 688 C C . HIS A 1 88 ? -10.025 -2.516 4.801 1.00 87.69 88 HIS A C 1
ATOM 690 O O . HIS A 1 88 ? -10.564 -1.667 4.093 1.00 87.69 88 HIS A O 1
ATOM 696 N N . ILE A 1 89 ? -9.251 -2.189 5.842 1.00 88.50 89 ILE A N 1
ATOM 697 C CA . ILE A 1 89 ? -8.983 -0.802 6.246 1.00 88.50 89 ILE A CA 1
ATOM 698 C C . ILE A 1 89 ? -8.286 -0.027 5.122 1.00 88.50 89 ILE A C 1
ATOM 700 O O . ILE A 1 89 ? -8.714 1.073 4.783 1.00 88.50 89 ILE A O 1
ATOM 704 N N . ALA A 1 90 ? -7.259 -0.605 4.498 1.00 87.75 90 ALA A N 1
ATOM 705 C CA . ALA A 1 90 ? -6.547 0.035 3.399 1.00 87.75 90 ALA A CA 1
ATOM 706 C C . ALA A 1 90 ? -7.476 0.331 2.211 1.00 87.75 90 ALA A C 1
ATOM 708 O O . ALA A 1 90 ? -7.401 1.412 1.638 1.00 87.75 90 ALA A O 1
ATOM 709 N N . VAL A 1 91 ? -8.374 -0.595 1.850 1.00 89.19 91 VAL A N 1
ATOM 710 C CA . VAL A 1 91 ? -9.363 -0.378 0.776 1.00 89.19 91 VAL A CA 1
ATOM 711 C C . VAL A 1 91 ? -10.313 0.764 1.126 1.00 89.19 91 VAL A C 1
ATOM 713 O O . VAL A 1 91 ? -10.589 1.615 0.280 1.00 89.19 91 VAL A O 1
ATOM 716 N N . GLN A 1 92 ? -10.799 0.805 2.369 1.00 89.75 92 GLN A N 1
ATOM 717 C CA . GLN A 1 92 ? -11.668 1.886 2.830 1.00 89.75 92 GLN A CA 1
ATOM 718 C C . GLN A 1 92 ? -10.962 3.241 2.774 1.00 89.75 92 GLN A C 1
ATOM 720 O O . GLN A 1 92 ? -11.528 4.187 2.228 1.00 89.75 92 GLN A O 1
ATOM 725 N N . LEU A 1 93 ? -9.729 3.323 3.277 1.00 89.44 93 LEU A N 1
ATOM 726 C CA . LEU A 1 93 ? -8.931 4.545 3.227 1.00 89.44 93 LEU A CA 1
ATOM 727 C C . LEU A 1 93 ? -8.685 4.982 1.780 1.00 89.44 93 LEU A C 1
ATOM 729 O O . LEU A 1 93 ? -8.979 6.119 1.425 1.00 89.44 93 LEU A O 1
ATOM 733 N N . TRP A 1 94 ? -8.228 4.070 0.921 1.00 90.19 94 TRP A N 1
ATOM 734 C CA . TRP A 1 94 ? -7.910 4.370 -0.474 1.00 90.19 94 TRP A CA 1
ATOM 735 C C . TRP A 1 94 ? -9.109 4.893 -1.270 1.00 90.19 94 TRP A C 1
ATOM 737 O O . TRP A 1 94 ? -8.975 5.828 -2.058 1.00 90.19 94 TRP A O 1
ATOM 747 N N . ASN A 1 95 ? -10.292 4.310 -1.081 1.00 89.62 95 ASN A N 1
ATOM 748 C CA . ASN A 1 95 ? -11.471 4.710 -1.847 1.00 89.62 95 ASN A CA 1
ATOM 749 C C . ASN A 1 95 ? -12.146 5.963 -1.283 1.00 89.62 95 ASN A C 1
ATOM 751 O O . ASN A 1 95 ? -12.629 6.780 -2.062 1.00 89.62 95 ASN A O 1
ATOM 755 N N . ASN A 1 96 ? -12.164 6.126 0.044 1.00 87.38 96 ASN A N 1
ATOM 756 C CA . ASN A 1 96 ? -13.065 7.080 0.694 1.00 87.38 96 ASN A CA 1
ATOM 757 C C . ASN A 1 96 ? -12.364 8.224 1.436 1.00 87.38 96 ASN A C 1
ATOM 759 O O . ASN A 1 96 ? -13.037 9.174 1.827 1.00 87.38 96 ASN A O 1
ATOM 763 N N . SER A 1 97 ? -11.057 8.135 1.697 1.00 85.19 97 SER A N 1
ATOM 764 C CA . SER A 1 97 ? -10.370 9.078 2.596 1.00 85.19 97 SER A CA 1
ATOM 765 C C . SER A 1 97 ? -9.071 9.635 2.031 1.00 85.19 97 SER A C 1
ATOM 767 O O . SER A 1 97 ? -8.754 10.796 2.275 1.00 85.19 97 SER A O 1
ATOM 769 N N . GLU A 1 98 ? -8.320 8.839 1.274 1.00 85.38 98 GLU A N 1
ATOM 770 C CA . GLU A 1 98 ? -7.062 9.289 0.694 1.00 85.38 98 GLU A CA 1
ATOM 771 C C . GLU A 1 98 ? -7.309 10.318 -0.417 1.00 85.38 98 GLU A C 1
ATOM 773 O O . GLU A 1 98 ? -8.129 10.073 -1.312 1.00 85.38 98 GLU A O 1
ATOM 778 N N . PRO A 1 99 ? -6.596 11.455 -0.405 1.00 86.75 99 PRO A N 1
ATOM 779 C CA . PRO A 1 99 ? -6.660 12.425 -1.483 1.00 86.75 99 PRO A CA 1
ATOM 780 C C . PRO A 1 99 ? -5.840 11.951 -2.693 1.00 86.75 99 PRO A C 1
ATOM 782 O O . PRO A 1 99 ? -4.875 11.189 -2.573 1.00 86.75 99 PRO A O 1
ATOM 785 N N . ASP A 1 100 ? -6.209 12.418 -3.886 1.00 86.75 100 ASP A N 1
ATOM 786 C CA . ASP A 1 100 ? -5.637 11.921 -5.145 1.00 86.75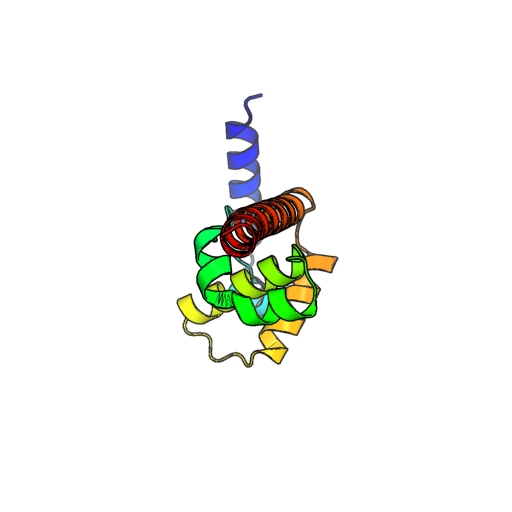 100 ASP A CA 1
ATOM 787 C C . ASP A 1 100 ? -4.128 12.149 -5.264 1.00 86.75 100 ASP A C 1
ATOM 789 O O . ASP A 1 100 ? -3.421 11.313 -5.824 1.00 86.75 100 ASP A O 1
ATOM 793 N N . ASN A 1 101 ? -3.603 13.230 -4.683 1.00 84.69 101 ASN A N 1
ATOM 794 C CA . ASN A 1 101 ? -2.165 13.485 -4.653 1.00 84.69 101 ASN A CA 1
ATOM 795 C C . ASN A 1 101 ? -1.405 12.419 -3.850 1.00 84.69 101 ASN A C 1
ATOM 797 O O . ASN A 1 101 ? -0.314 12.030 -4.250 1.00 84.69 101 ASN A O 1
ATOM 801 N N . ILE A 1 102 ? -1.972 11.917 -2.749 1.00 85.62 102 ILE A N 1
ATOM 802 C CA . ILE A 1 102 ? -1.348 10.844 -1.968 1.00 85.62 102 ILE A CA 1
ATOM 803 C C . ILE A 1 102 ? -1.422 9.527 -2.737 1.00 85.62 102 ILE A C 1
ATOM 805 O O . ILE A 1 102 ? -0.418 8.823 -2.844 1.00 85.62 102 ILE A O 1
ATOM 809 N N . LYS A 1 103 ? -2.567 9.228 -3.363 1.00 86.62 103 LYS A N 1
ATOM 810 C CA . LYS A 1 103 ? -2.697 8.056 -4.246 1.00 86.62 103 LYS A CA 1
ATOM 811 C C . LYS A 1 103 ? -1.682 8.089 -5.382 1.00 86.62 103 LYS A C 1
ATOM 813 O O . LYS A 1 103 ? -1.113 7.048 -5.707 1.00 86.62 103 LYS A O 1
ATOM 818 N N . GLN A 1 104 ? -1.448 9.263 -5.969 1.00 86.75 104 GLN A N 1
ATOM 819 C CA . GLN A 1 104 ? -0.490 9.430 -7.054 1.00 86.75 104 GLN A CA 1
ATOM 820 C C . GLN A 1 104 ? 0.931 9.083 -6.608 1.00 86.75 104 GLN A C 1
ATOM 822 O O . GLN A 1 104 ? 1.587 8.317 -7.300 1.00 86.75 104 GLN A O 1
ATOM 827 N N . VAL A 1 105 ? 1.362 9.504 -5.413 1.00 86.62 105 VAL A N 1
ATOM 828 C CA . VAL A 1 105 ? 2.690 9.136 -4.885 1.00 86.62 105 VAL A CA 1
ATOM 829 C C . VAL A 1 105 ? 2.872 7.615 -4.830 1.00 86.62 105 VAL A C 1
ATOM 831 O O . VAL A 1 105 ? 3.905 7.096 -5.244 1.00 86.62 105 VAL A O 1
ATOM 834 N N . TYR A 1 106 ? 1.862 6.868 -4.378 1.00 86.25 106 TYR A N 1
ATOM 835 C CA . TYR A 1 106 ? 1.947 5.404 -4.347 1.00 86.25 106 TYR A CA 1
ATOM 836 C C . TYR A 1 106 ? 1.939 4.765 -5.741 1.00 86.25 106 TYR A C 1
ATOM 838 O O . TYR A 1 106 ? 2.567 3.721 -5.932 1.00 86.25 106 TYR A O 1
ATOM 846 N N . ARG A 1 107 ? 1.262 5.378 -6.721 1.00 87.06 107 ARG A N 1
ATOM 847 C CA . ARG A 1 107 ? 1.342 4.960 -8.131 1.00 87.06 107 ARG A CA 1
ATOM 848 C C . ARG A 1 107 ? 2.732 5.216 -8.709 1.00 87.06 107 ARG A C 1
ATOM 850 O O . ARG A 1 107 ? 3.265 4.324 -9.359 1.00 87.06 107 ARG A O 1
ATOM 857 N N . ASP A 1 108 ? 3.328 6.368 -8.420 1.00 86.31 108 ASP A N 1
ATOM 858 C CA . ASP A 1 108 ? 4.665 6.735 -8.896 1.00 86.31 108 ASP A CA 1
ATOM 859 C C . ASP A 1 108 ? 5.727 5.774 -8.337 1.00 86.31 108 ASP A C 1
ATOM 861 O O . ASP A 1 108 ? 6.557 5.257 -9.084 1.00 86.31 108 ASP A O 1
ATOM 865 N N . ILE A 1 109 ? 5.640 5.439 -7.042 1.00 83.56 109 ILE A N 1
ATOM 866 C CA . ILE A 1 109 ? 6.504 4.428 -6.410 1.00 83.56 109 ILE A CA 1
ATOM 867 C C . ILE A 1 109 ? 6.320 3.059 -7.086 1.00 83.56 109 ILE A C 1
ATOM 869 O O . ILE A 1 109 ? 7.298 2.363 -7.370 1.00 83.56 109 ILE A O 1
ATOM 873 N N . ALA A 1 110 ? 5.078 2.649 -7.362 1.00 83.88 110 ALA A N 1
ATOM 874 C CA . ALA A 1 110 ? 4.798 1.382 -8.038 1.00 83.88 110 ALA A CA 1
ATOM 875 C C . ALA A 1 110 ? 5.408 1.337 -9.452 1.00 83.88 110 ALA A C 1
ATOM 877 O O . ALA A 1 110 ? 5.983 0.322 -9.862 1.00 83.88 110 ALA A O 1
ATOM 878 N N . GLU A 1 111 ? 5.314 2.441 -10.190 1.00 84.56 111 GLU A N 1
ATOM 879 C CA . GLU A 1 111 ? 5.887 2.567 -11.525 1.00 84.56 111 GLU A CA 1
ATOM 880 C C . GLU A 1 111 ? 7.419 2.525 -11.489 1.00 84.56 111 GLU A C 1
ATOM 882 O O . GLU A 1 111 ? 8.028 1.756 -12.235 1.00 84.56 111 GLU A O 1
ATOM 887 N N . GLU A 1 112 ? 8.052 3.280 -10.591 1.00 83.88 112 GLU A N 1
ATOM 888 C CA . GLU A 1 112 ? 9.505 3.261 -10.410 1.00 83.88 112 GLU A CA 1
ATOM 889 C C . GLU A 1 112 ? 10.002 1.855 -10.052 1.00 83.88 112 GLU A C 1
ATOM 891 O O . GLU A 1 112 ? 10.924 1.336 -10.685 1.00 83.88 112 GLU A O 1
ATOM 896 N N . THR A 1 113 ? 9.332 1.192 -9.108 1.00 79.75 113 THR A N 1
ATOM 897 C CA . THR A 1 113 ? 9.666 -0.177 -8.691 1.00 79.75 113 THR A CA 1
ATOM 898 C C . THR A 1 113 ? 9.551 -1.158 -9.866 1.00 79.75 113 THR A C 1
ATOM 900 O O . THR A 1 113 ? 10.410 -2.025 -10.046 1.00 79.75 113 THR A O 1
ATOM 903 N N . THR A 1 114 ? 8.526 -1.000 -10.714 1.00 79.00 114 THR A N 1
ATOM 904 C CA . THR A 1 114 ? 8.348 -1.813 -11.932 1.00 79.00 114 THR A CA 1
ATOM 905 C C . THR A 1 114 ? 9.502 -1.589 -12.909 1.00 79.00 114 THR A C 1
ATOM 907 O O . THR A 1 114 ? 10.108 -2.557 -13.372 1.00 79.00 114 THR A O 1
ATOM 910 N N . ARG A 1 115 ? 9.865 -0.327 -13.173 1.00 81.00 115 ARG A N 1
ATOM 911 C CA . ARG A 1 115 ? 10.982 0.029 -14.063 1.00 81.00 115 ARG A CA 1
ATOM 912 C C . ARG A 1 115 ? 12.312 -0.539 -13.565 1.00 81.00 115 ARG A C 1
ATOM 914 O O . ARG A 1 115 ? 13.067 -1.096 -14.361 1.00 81.00 115 ARG A O 1
ATOM 921 N N . MET A 1 116 ? 12.588 -0.444 -12.262 1.00 77.31 116 MET A N 1
ATOM 922 C CA . MET A 1 116 ? 13.794 -1.016 -11.654 1.00 77.31 116 MET A CA 1
ATOM 923 C C . MET A 1 116 ? 13.844 -2.536 -11.831 1.00 77.31 116 MET A C 1
ATOM 925 O O . MET A 1 116 ? 14.860 -3.066 -12.283 1.00 77.31 116 MET A O 1
ATOM 929 N N . TYR A 1 117 ? 12.748 -3.240 -11.525 1.00 75.38 117 TYR A N 1
ATOM 930 C CA . TYR A 1 117 ? 12.687 -4.691 -11.689 1.00 75.38 117 TYR A CA 1
ATOM 931 C C . TYR A 1 117 ? 12.963 -5.103 -13.138 1.00 75.38 117 TYR A C 1
ATOM 933 O O . TYR A 1 117 ? 13.820 -5.953 -13.385 1.00 75.38 117 TYR A O 1
ATOM 941 N N . GLU A 1 118 ? 12.280 -4.484 -14.104 1.00 76.25 118 GLU A N 1
ATOM 942 C CA . GLU A 1 118 ? 12.468 -4.803 -15.519 1.00 76.25 118 GLU A CA 1
ATOM 943 C C . GLU A 1 118 ? 13.895 -4.533 -15.997 1.00 76.25 118 GLU A C 1
ATOM 945 O O . GLU A 1 118 ? 14.454 -5.348 -16.731 1.00 76.25 118 GLU A O 1
ATOM 950 N N . PHE A 1 119 ? 14.504 -3.423 -15.572 1.00 77.12 119 PHE A N 1
ATOM 951 C CA . PHE A 1 119 ? 15.888 -3.103 -15.913 1.00 77.12 119 PHE A CA 1
ATOM 952 C C . PHE A 1 119 ? 16.855 -4.187 -15.421 1.00 77.12 119 PHE A C 1
ATOM 954 O O . PHE A 1 119 ? 17.698 -4.664 -16.184 1.00 77.12 119 PHE A O 1
ATOM 961 N N . HIS A 1 120 ? 16.703 -4.630 -14.170 1.00 69.25 120 HIS A N 1
ATOM 962 C CA . HIS A 1 120 ? 17.527 -5.701 -13.615 1.00 69.25 120 HIS A CA 1
ATOM 963 C C . HIS A 1 120 ? 17.273 -7.047 -14.304 1.00 69.25 120 HIS A C 1
ATOM 965 O O . HIS A 1 120 ? 18.227 -7.762 -14.607 1.00 69.25 120 HIS A O 1
ATOM 971 N N . HIS A 1 121 ? 16.018 -7.385 -14.606 1.00 66.50 121 HIS A N 1
ATOM 972 C CA . HIS A 1 121 ? 15.670 -8.679 -15.194 1.00 66.50 121 HIS A CA 1
ATOM 973 C C . HIS A 1 121 ? 16.056 -8.790 -16.678 1.00 66.50 121 HIS A C 1
ATOM 975 O O . HIS A 1 121 ? 16.585 -9.816 -17.101 1.00 66.50 121 HIS A O 1
ATOM 981 N N . ARG A 1 122 ? 15.884 -7.723 -17.476 1.00 62.28 122 ARG A N 1
ATOM 982 C CA . ARG A 1 122 ? 16.362 -7.687 -18.874 1.00 62.28 122 ARG A CA 1
ATOM 983 C C . ARG A 1 122 ? 17.879 -7.827 -18.959 1.00 62.28 122 ARG A C 1
ATOM 985 O O . ARG A 1 122 ? 18.384 -8.458 -19.879 1.00 62.28 122 ARG A O 1
ATOM 992 N N . ARG A 1 123 ? 18.605 -7.269 -17.988 1.00 57.97 123 ARG A N 1
ATOM 993 C CA . ARG A 1 123 ? 20.066 -7.370 -17.922 1.00 57.97 123 ARG A CA 1
ATOM 994 C C . ARG A 1 123 ? 20.555 -8.784 -17.580 1.00 57.97 123 ARG A C 1
ATOM 996 O O . ARG A 1 123 ? 21.650 -9.133 -17.994 1.00 57.97 123 ARG A O 1
ATOM 1003 N N . MET A 1 124 ? 19.763 -9.590 -16.868 1.00 56.19 124 MET A N 1
ATOM 1004 C CA . MET A 1 124 ? 20.106 -10.991 -16.576 1.00 56.19 124 MET A CA 1
ATOM 1005 C C . MET A 1 124 ? 19.782 -11.952 -17.728 1.00 56.19 124 MET A C 1
ATOM 1007 O O . MET A 1 124 ? 20.487 -12.937 -17.882 1.00 56.19 124 MET A O 1
ATOM 1011 N N . ASN A 1 125 ? 18.763 -11.665 -18.549 1.00 53.59 125 ASN A N 1
ATOM 1012 C CA . ASN A 1 125 ? 18.389 -12.511 -19.695 1.00 53.59 125 ASN A CA 1
ATOM 1013 C C . ASN A 1 125 ? 19.236 -12.283 -20.963 1.00 53.59 125 ASN A C 1
ATOM 1015 O O . ASN A 1 125 ? 19.099 -13.040 -21.919 1.00 53.59 125 ASN A O 1
ATOM 1019 N N . ASN A 1 126 ? 20.063 -11.235 -20.994 1.00 49.97 126 ASN A N 1
ATOM 1020 C CA . ASN A 1 126 ? 20.935 -10.898 -22.127 1.00 49.97 126 ASN A CA 1
ATOM 1021 C C . ASN A 1 126 ? 22.404 -11.334 -21.923 1.00 49.97 126 ASN A C 1
ATOM 1023 O O . ASN A 1 126 ? 23.269 -10.893 -22.679 1.00 49.97 126 ASN A O 1
ATOM 1027 N N . ASN A 1 127 ? 22.676 -12.168 -20.915 1.00 44.66 127 ASN A N 1
ATOM 1028 C CA . ASN A 1 127 ? 23.959 -12.843 -20.680 1.00 44.66 127 ASN A CA 1
ATOM 1029 C C . ASN A 1 127 ? 23.799 -14.352 -20.873 1.00 44.66 127 ASN A C 1
ATOM 1031 O O . ASN A 1 127 ? 24.826 -14.995 -21.179 1.00 44.66 127 ASN A O 1
#

Foldseek 3Di:
DDPVVVVVVVVVVVVVVVPPPDDPPLVVVLVQLQADPPHPDALVNCVVPPPPVCVVVVFFALLVLQLVSSVVSCVVVVNPDDSVRSNVSSVCCVPPPDDVVNSVVSRVSRVVSSVVVCVVVVVVVVD

pLDDT: mean 70.46, std 15.49, range [41.25, 90.19]

Radius of gyration: 16.77 Å; chains: 1; bounding box: 40×44×44 Å

Sequence (127 aa):
MDSRDRVAQLLYTNVQNNANPNPPAVTAVLNQVQPLAPPTLTSSDLLTANIINYRNSKQFDGMKVYLYACTLRAQNQRLSFPFHTISHIAVQLWNNSEPDNIKQVYRDIAEETTRMYEFHHRRMNNN